Protein AF-A0AAP0VHS6-F1 (afdb_monomer_lite)

InterPro domains:
  IPR005335 Terminase small subunit [PF03592] (14-91)
  IPR038713 Terminase small subunit, N-terminal DNA-binding domain, HTH motif superfamily [G3DSA:1.10.10.1400] (12-77)

Radius of gyration: 19.97 Å; chains: 1; bounding box: 30×30×66 Å

Sequence (96 aa):
MTLTEEQKALFDALTQLQRRFVTALLEGANQTEAYRRAGGKAKGDGERSKASQLVTNSNVQAFLQSVQHETVNAAIMTYTEALERLTLIDGAHDNS

Foldseek 3Di:
DDDDPVLVVLLVPDDQLLNQLLVVVVVVDDLLVSNVRSVNPDDDPVSVVVSVVSCPDPSSVVNVVSVVVVVVVVVVVVVVVVVVVVVVVVVVPPDD

Structure (mmCIF, N/CA/C/O backbone):
data_AF-A0AAP0VHS6-F1
#
_entry.id   AF-A0AAP0VHS6-F1
#
loop_
_atom_site.group_PDB
_atom_site.id
_atom_site.type_symbol
_atom_site.label_atom_id
_atom_site.label_alt_id
_atom_site.label_comp_id
_atom_site.label_asym_id
_atom_site.label_entity_id
_atom_site.label_seq_id
_atom_site.pdbx_PDB_ins_code
_atom_site.Cartn_x
_atom_site.Cartn_y
_atom_site.Cartn_z
_atom_site.occupancy
_atom_site.B_iso_or_equiv
_atom_site.auth_seq_id
_atom_site.auth_comp_id
_atom_site.auth_asym_id
_atom_site.auth_atom_id
_atom_site.pdbx_PDB_model_num
ATOM 1 N N . MET A 1 1 ? -2.965 -6.112 12.621 1.00 57.38 1 MET A N 1
ATOM 2 C CA . MET A 1 1 ? -4.049 -5.285 12.062 1.00 57.38 1 MET A CA 1
ATOM 3 C C . MET A 1 1 ? -4.982 -6.220 11.320 1.00 57.38 1 MET A C 1
ATOM 5 O O . MET A 1 1 ? -4.500 -6.984 10.491 1.00 57.38 1 MET A O 1
ATOM 9 N N . THR A 1 2 ? -6.257 -6.249 11.689 1.00 76.19 2 THR A N 1
ATOM 10 C CA . THR A 1 2 ? -7.264 -7.081 11.018 1.00 76.19 2 THR A CA 1
ATOM 11 C C . THR A 1 2 ? -8.057 -6.159 10.108 1.00 76.19 2 THR A C 1
ATOM 13 O O . THR A 1 2 ? -8.544 -5.147 10.592 1.00 76.19 2 THR A O 1
ATOM 16 N N . LEU A 1 3 ? -8.146 -6.477 8.814 1.00 84.50 3 LEU A N 1
ATOM 17 C CA . LEU A 1 3 ? -8.896 -5.657 7.859 1.00 84.50 3 LEU A CA 1
ATOM 18 C C . LEU A 1 3 ? -10.398 -5.681 8.183 1.00 84.50 3 LE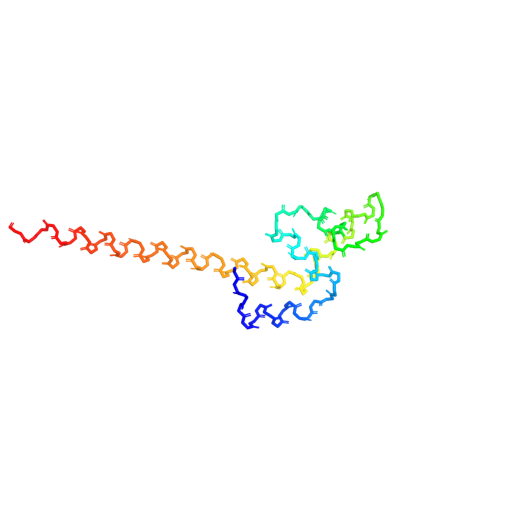U A C 1
ATOM 20 O O . LEU A 1 3 ? -10.929 -6.740 8.540 1.00 84.50 3 LEU A O 1
ATOM 24 N N . THR A 1 4 ? -11.081 -4.550 8.004 1.00 90.56 4 THR A N 1
ATOM 25 C CA . THR A 1 4 ? -12.551 -4.478 8.031 1.00 90.56 4 THR A CA 1
ATOM 26 C C . THR A 1 4 ? -13.162 -5.254 6.858 1.00 90.56 4 THR A C 1
ATOM 28 O O . THR A 1 4 ? -12.476 -5.579 5.888 1.00 90.56 4 THR A O 1
ATOM 31 N N . GLU A 1 5 ? -14.463 -5.552 6.905 1.00 91.94 5 GLU A N 1
ATOM 32 C CA . GLU A 1 5 ? -15.145 -6.252 5.800 1.00 91.94 5 GLU A CA 1
ATOM 33 C C . GLU A 1 5 ? -15.076 -5.471 4.476 1.00 91.94 5 GLU A C 1
ATOM 35 O O . GLU A 1 5 ? -14.865 -6.061 3.418 1.00 91.94 5 GLU A O 1
ATOM 40 N N . GLU A 1 6 ? -15.159 -4.138 4.530 1.00 90.50 6 GLU A N 1
ATOM 41 C CA . GLU A 1 6 ? -14.986 -3.274 3.357 1.00 90.50 6 GLU A CA 1
ATOM 42 C C . GLU A 1 6 ? -13.564 -3.376 2.790 1.00 90.50 6 GLU A C 1
ATOM 44 O O . GLU A 1 6 ? -13.375 -3.581 1.591 1.00 90.50 6 GLU A O 1
ATOM 49 N N . GLN A 1 7 ? -12.549 -3.306 3.651 1.00 91.81 7 GLN A N 1
ATOM 50 C CA . GLN A 1 7 ? -11.154 -3.433 3.237 1.00 91.81 7 GLN A CA 1
ATOM 51 C C . GLN A 1 7 ? -10.840 -4.819 2.673 1.00 91.81 7 GLN A C 1
ATOM 53 O O . GLN A 1 7 ? -10.082 -4.918 1.710 1.00 91.81 7 GLN A O 1
ATOM 58 N N . LYS A 1 8 ? -11.422 -5.886 3.239 1.00 91.81 8 LYS A N 1
ATOM 59 C CA . LYS A 1 8 ? -11.314 -7.247 2.693 1.00 91.81 8 LYS A CA 1
ATOM 60 C C . LYS A 1 8 ? -11.914 -7.318 1.295 1.00 91.81 8 LYS A C 1
ATOM 62 O O . LYS A 1 8 ? -11.237 -7.783 0.387 1.00 91.81 8 LYS A O 1
ATOM 67 N N . ALA A 1 9 ? -13.118 -6.782 1.094 1.00 94.12 9 ALA A N 1
ATOM 68 C CA . ALA A 1 9 ? -13.754 -6.751 -0.222 1.00 94.12 9 ALA A CA 1
ATOM 69 C C . ALA A 1 9 ? -12.915 -5.969 -1.251 1.00 94.12 9 ALA A C 1
ATOM 71 O O . ALA A 1 9 ? -12.708 -6.435 -2.374 1.00 94.12 9 ALA A O 1
ATOM 72 N N . LEU A 1 10 ? -12.368 -4.812 -0.858 1.00 95.31 10 LEU A N 1
ATOM 73 C CA . LEU A 1 10 ? -11.463 -4.024 -1.699 1.00 95.31 10 LEU A CA 1
ATOM 74 C C . LEU A 1 10 ? -10.168 -4.783 -2.014 1.00 95.31 10 LEU A C 1
ATOM 76 O O . LEU A 1 10 ? -9.710 -4.756 -3.154 1.00 95.31 10 LEU A O 1
ATOM 80 N N . PHE A 1 11 ? -9.593 -5.485 -1.036 1.00 94.00 11 PHE A N 1
ATOM 81 C CA . PHE A 1 11 ? -8.385 -6.290 -1.207 1.00 94.00 11 PHE A CA 1
ATOM 82 C C . PHE A 1 11 ? -8.614 -7.517 -2.101 1.00 94.00 11 PHE A C 1
ATOM 84 O O . PHE A 1 11 ? -7.769 -7.849 -2.937 1.00 94.00 11 PHE A O 1
ATOM 91 N N . ASP A 1 12 ? -9.765 -8.173 -1.979 1.00 94.31 12 ASP A N 1
ATOM 92 C CA . ASP A 1 12 ? -10.139 -9.330 -2.794 1.00 94.31 12 ASP A CA 1
ATOM 93 C C . ASP A 1 12 ? -10.389 -8.945 -4.257 1.00 94.31 12 ASP A C 1
ATOM 95 O O . ASP A 1 12 ? -10.047 -9.714 -5.161 1.00 94.31 12 ASP A O 1
ATOM 99 N N . ALA A 1 13 ? -10.875 -7.722 -4.505 1.00 95.75 13 ALA A N 1
ATOM 100 C CA . ALA A 1 13 ? -11.024 -7.151 -5.843 1.00 95.75 13 ALA A CA 1
ATOM 101 C C . ALA A 1 13 ? -9.684 -6.823 -6.536 1.00 95.75 13 ALA A C 1
ATOM 103 O O . ALA A 1 13 ? -9.646 -6.613 -7.754 1.00 95.75 13 ALA A O 1
ATOM 104 N N . LEU A 1 14 ? -8.569 -6.776 -5.797 1.00 96.25 14 LEU A N 1
ATOM 105 C CA . LEU A 1 14 ? -7.240 -6.574 -6.373 1.00 96.25 14 LEU A CA 1
ATOM 106 C C . LEU A 1 14 ? -6.744 -7.841 -7.082 1.00 96.25 14 LEU A C 1
ATOM 108 O O . LEU A 1 14 ? -6.947 -8.967 -6.641 1.00 96.25 14 LEU A O 1
ATOM 112 N N . THR A 1 15 ? -5.987 -7.679 -8.163 1.00 96.62 15 THR A N 1
ATOM 113 C CA . THR A 1 15 ? -5.234 -8.795 -8.760 1.00 96.62 15 THR A CA 1
ATOM 114 C C . THR A 1 15 ? -4.143 -9.299 -7.808 1.00 96.62 15 THR A C 1
ATOM 116 O O . THR A 1 15 ? -3.703 -8.588 -6.905 1.00 96.62 15 THR A O 1
ATOM 119 N N . GLN A 1 16 ? -3.612 -10.506 -8.035 1.00 96.12 16 GLN A N 1
ATOM 120 C CA . GLN A 1 16 ? -2.531 -11.051 -7.199 1.00 96.12 16 GLN A CA 1
ATOM 121 C C . GLN A 1 16 ? -1.291 -10.137 -7.142 1.00 96.12 16 GLN A C 1
ATOM 123 O O . GLN A 1 16 ? -0.690 -9.992 -6.078 1.00 96.12 16 GLN A O 1
ATOM 128 N N . LEU A 1 17 ? -0.927 -9.503 -8.264 1.00 95.69 17 LEU A N 1
ATOM 129 C CA . LEU A 1 17 ? 0.175 -8.539 -8.312 1.00 95.69 17 LEU A CA 1
ATOM 130 C C . LEU A 1 17 ? -0.136 -7.309 -7.449 1.00 95.69 17 LEU A C 1
ATOM 132 O O . LEU A 1 17 ? 0.700 -6.897 -6.652 1.00 95.69 17 LEU A O 1
ATOM 136 N N . GLN A 1 18 ? -1.342 -6.752 -7.576 1.00 96.75 18 GLN A N 1
ATOM 137 C CA . GLN A 1 18 ? -1.778 -5.590 -6.799 1.00 96.75 18 GLN A CA 1
ATOM 138 C C . GLN A 1 18 ? -1.849 -5.891 -5.301 1.00 96.75 18 GLN A C 1
ATOM 140 O O . GLN A 1 18 ? -1.376 -5.077 -4.519 1.00 96.75 18 GLN A O 1
ATOM 145 N N . ARG A 1 19 ? -2.353 -7.067 -4.899 1.00 96.31 19 ARG A N 1
ATOM 146 C CA . ARG A 1 19 ? -2.366 -7.500 -3.492 1.00 96.31 19 ARG A CA 1
ATOM 147 C C . ARG A 1 19 ? -0.964 -7.500 -2.896 1.00 96.31 19 ARG A C 1
ATOM 149 O O . ARG A 1 19 ? -0.725 -6.849 -1.890 1.00 96.31 19 ARG A O 1
ATOM 156 N N . ARG A 1 20 ? -0.009 -8.159 -3.559 1.00 96.19 20 ARG A N 1
ATOM 157 C CA . ARG A 1 20 ? 1.389 -8.184 -3.094 1.00 96.19 20 ARG A CA 1
ATOM 158 C C . ARG A 1 20 ? 2.020 -6.792 -3.085 1.00 96.19 20 ARG A C 1
ATOM 160 O O . ARG A 1 20 ? 2.806 -6.486 -2.197 1.00 96.19 20 ARG A O 1
ATOM 167 N N . PHE A 1 21 ? 1.667 -5.959 -4.062 1.00 96.25 21 PHE A N 1
ATOM 168 C CA . PHE A 1 21 ? 2.134 -4.581 -4.151 1.00 96.25 21 PHE A CA 1
ATOM 169 C C . PHE A 1 21 ? 1.667 -3.741 -2.958 1.00 96.25 21 PHE A C 1
ATOM 171 O O . PHE A 1 21 ? 2.499 -3.127 -2.296 1.00 96.25 21 PHE A O 1
ATOM 178 N N . VAL A 1 22 ? 0.367 -3.746 -2.642 1.00 95.12 22 VAL A N 1
ATOM 179 C CA . VAL A 1 22 ? -0.160 -2.979 -1.502 1.00 95.12 22 VAL A CA 1
ATOM 180 C C . VAL A 1 22 ? 0.319 -3.539 -0.166 1.00 95.12 22 VAL A C 1
ATOM 182 O O . VAL A 1 22 ? 0.623 -2.754 0.723 1.00 95.12 22 VAL A O 1
ATOM 185 N N . THR A 1 23 ? 0.486 -4.861 -0.033 1.00 94.31 23 THR A N 1
ATOM 186 C CA . THR A 1 23 ? 1.095 -5.462 1.164 1.00 94.31 23 THR A CA 1
ATOM 187 C C . THR A 1 23 ? 2.519 -4.946 1.374 1.00 94.31 23 THR A C 1
ATOM 189 O O . THR A 1 23 ? 2.828 -4.462 2.455 1.00 94.31 23 THR A O 1
ATOM 192 N N . ALA A 1 24 ? 3.359 -4.945 0.334 1.00 94.12 24 ALA A N 1
ATOM 193 C CA . ALA A 1 24 ? 4.724 -4.429 0.441 1.00 94.12 24 ALA A CA 1
ATOM 194 C C . ALA A 1 24 ? 4.770 -2.923 0.773 1.00 94.12 24 ALA A C 1
ATOM 196 O O . ALA A 1 24 ? 5.655 -2.489 1.508 1.00 94.12 24 ALA A O 1
ATOM 197 N N . LEU A 1 25 ? 3.823 -2.122 0.264 1.00 93.38 25 LEU A N 1
ATOM 198 C CA . LEU A 1 25 ? 3.699 -0.706 0.641 1.00 93.38 25 LEU A CA 1
ATOM 199 C C . LEU A 1 25 ? 3.345 -0.534 2.125 1.00 93.38 25 LEU A C 1
ATOM 201 O O . LEU A 1 25 ? 3.939 0.306 2.794 1.00 93.38 25 LEU A O 1
ATOM 205 N N . LEU A 1 26 ? 2.408 -1.334 2.646 1.00 89.69 26 LEU A N 1
ATOM 206 C CA . LEU A 1 26 ? 2.019 -1.305 4.062 1.00 89.69 26 LEU A CA 1
ATOM 207 C C . LEU A 1 26 ? 3.147 -1.783 4.991 1.00 89.69 26 LEU A C 1
ATOM 209 O O . LEU A 1 26 ? 3.234 -1.334 6.128 1.00 89.69 26 LEU A O 1
ATOM 213 N N . GLU A 1 27 ? 4.045 -2.636 4.498 1.00 90.19 27 GLU A N 1
ATOM 214 C CA . GLU A 1 27 ? 5.288 -3.029 5.180 1.00 90.19 27 GLU A CA 1
ATOM 215 C C . GLU A 1 27 ? 6.379 -1.937 5.146 1.00 90.19 27 GLU A C 1
ATOM 217 O O . GLU A 1 27 ? 7.464 -2.130 5.694 1.00 90.19 27 GLU A O 1
ATOM 222 N N . GLY A 1 28 ? 6.118 -0.794 4.502 1.00 89.50 28 GLY A N 1
ATOM 223 C CA . GLY A 1 28 ? 7.028 0.351 4.444 1.00 89.50 28 GLY A CA 1
ATOM 224 C C . GLY A 1 28 ? 7.954 0.385 3.225 1.00 89.50 28 GLY A C 1
ATOM 225 O O . GLY A 1 28 ? 8.848 1.231 3.167 1.00 89.50 28 GLY A O 1
ATOM 226 N N . ALA A 1 29 ? 7.770 -0.494 2.233 1.00 91.88 29 ALA A N 1
ATOM 227 C CA . ALA A 1 29 ? 8.530 -0.403 0.988 1.00 91.88 29 ALA A CA 1
ATOM 228 C C . ALA A 1 29 ? 8.123 0.843 0.181 1.00 91.88 29 ALA A C 1
ATOM 230 O O . ALA A 1 29 ? 6.958 1.237 0.143 1.00 91.88 29 ALA A O 1
ATOM 231 N N . ASN A 1 30 ? 9.072 1.437 -0.548 1.00 93.62 30 ASN A N 1
ATOM 232 C CA . ASN A 1 30 ? 8.733 2.451 -1.553 1.00 93.62 30 ASN A CA 1
ATOM 233 C C . ASN A 1 30 ? 8.069 1.803 -2.786 1.00 93.62 30 ASN A C 1
ATOM 235 O O . ASN A 1 30 ? 8.154 0.596 -2.991 1.00 93.62 30 ASN A O 1
ATOM 239 N N . GLN A 1 31 ? 7.453 2.606 -3.656 1.00 93.56 31 GLN A N 1
ATOM 240 C CA . GLN A 1 31 ? 6.677 2.118 -4.808 1.00 93.56 31 GLN A CA 1
ATOM 241 C C . GLN A 1 31 ? 7.476 1.191 -5.741 1.00 93.56 31 GLN A C 1
ATOM 243 O O . GLN A 1 31 ? 6.999 0.124 -6.125 1.00 93.56 31 GLN A O 1
ATOM 248 N N . THR A 1 32 ? 8.703 1.566 -6.104 1.00 93.94 32 THR A N 1
ATOM 249 C CA . THR A 1 32 ? 9.540 0.761 -7.010 1.00 93.94 32 THR A CA 1
ATOM 250 C C . THR A 1 32 ? 9.945 -0.560 -6.358 1.00 93.94 32 THR A C 1
ATOM 252 O O . THR A 1 32 ? 9.955 -1.612 -6.996 1.00 93.94 32 THR A O 1
ATOM 255 N N . GLU A 1 33 ? 10.266 -0.530 -5.067 1.00 93.88 33 GLU A N 1
ATOM 256 C CA . GLU A 1 33 ? 10.572 -1.727 -4.294 1.00 93.88 33 GLU A CA 1
ATOM 257 C C . GLU A 1 33 ? 9.352 -2.635 -4.118 1.00 93.88 33 GLU A C 1
ATOM 259 O O . GLU A 1 33 ? 9.458 -3.836 -4.357 1.00 93.88 33 GLU A O 1
ATOM 264 N N . ALA A 1 34 ? 8.187 -2.073 -3.800 1.00 95.69 34 ALA A N 1
ATOM 265 C CA . ALA A 1 34 ? 6.931 -2.803 -3.709 1.00 95.69 34 ALA A CA 1
ATOM 266 C C . ALA A 1 34 ? 6.591 -3.497 -5.034 1.00 95.69 34 ALA A C 1
ATOM 268 O O . ALA A 1 34 ? 6.196 -4.660 -5.039 1.00 95.69 34 ALA A O 1
ATOM 269 N N . TYR A 1 35 ? 6.820 -2.836 -6.174 1.00 95.88 35 TYR A N 1
ATOM 270 C CA . TYR A 1 35 ? 6.622 -3.440 -7.493 1.00 95.88 35 TYR A CA 1
ATOM 271 C C . TYR A 1 35 ? 7.559 -4.627 -7.739 1.00 95.88 35 TYR A C 1
ATOM 273 O O . TYR A 1 35 ? 7.117 -5.673 -8.219 1.00 95.88 35 TYR A O 1
ATOM 281 N N . ARG A 1 36 ? 8.838 -4.505 -7.361 1.00 93.75 36 ARG A N 1
ATOM 282 C CA . ARG A 1 36 ? 9.799 -5.614 -7.447 1.00 93.75 36 ARG A CA 1
ATOM 283 C C . ARG A 1 36 ? 9.402 -6.777 -6.538 1.00 93.75 36 ARG A C 1
ATOM 285 O O . ARG A 1 36 ? 9.320 -7.908 -7.014 1.00 93.75 36 ARG A O 1
ATOM 292 N N . ARG A 1 37 ? 9.088 -6.506 -5.266 1.00 94.31 37 ARG A N 1
ATOM 293 C CA . ARG A 1 37 ? 8.647 -7.516 -4.284 1.00 94.31 37 ARG A CA 1
ATOM 294 C C . ARG A 1 37 ? 7.351 -8.210 -4.709 1.00 9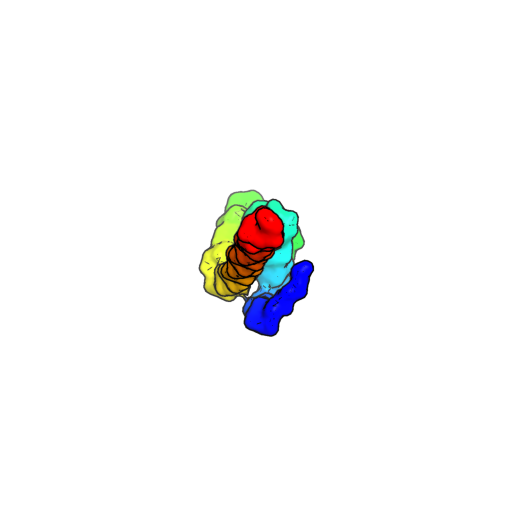4.31 37 ARG A C 1
ATOM 296 O O . ARG A 1 37 ? 7.196 -9.408 -4.499 1.00 94.31 37 ARG A O 1
ATOM 303 N N . ALA A 1 38 ? 6.453 -7.490 -5.380 1.00 94.12 38 ALA A N 1
ATOM 304 C CA . ALA A 1 38 ? 5.209 -8.046 -5.899 1.00 94.12 38 ALA A CA 1
ATOM 305 C C . ALA A 1 38 ? 5.402 -9.041 -7.062 1.00 94.12 38 ALA A C 1
ATOM 307 O O . ALA A 1 38 ? 4.466 -9.769 -7.406 1.00 94.12 38 ALA A O 1
ATOM 308 N N . GLY A 1 39 ? 6.605 -9.112 -7.646 1.00 93.06 39 GLY A N 1
ATOM 309 C CA . GLY A 1 39 ? 6.913 -9.941 -8.813 1.00 93.06 39 GLY A CA 1
ATOM 310 C C . GLY A 1 39 ? 6.764 -9.199 -10.143 1.00 93.06 39 GLY A C 1
ATOM 311 O O . GLY A 1 39 ? 6.529 -9.825 -11.179 1.00 93.06 39 GLY A O 1
ATOM 312 N N . GLY A 1 40 ? 6.872 -7.867 -10.129 1.00 90.50 40 GLY A N 1
ATOM 313 C CA . GLY A 1 40 ? 6.884 -7.038 -11.328 1.00 90.50 40 GLY A CA 1
ATOM 314 C C . GLY A 1 40 ? 7.979 -7.462 -12.312 1.00 90.50 40 GLY A C 1
ATOM 315 O O . GLY A 1 40 ? 9.125 -7.696 -11.935 1.00 90.50 40 GLY A O 1
ATOM 316 N N . LYS A 1 41 ? 7.625 -7.571 -13.598 1.00 90.44 41 LYS A N 1
ATOM 317 C CA . LYS A 1 41 ? 8.531 -8.083 -14.647 1.00 90.44 41 LYS A CA 1
ATOM 318 C C . LYS A 1 41 ? 9.338 -7.001 -15.365 1.00 90.44 41 LYS A C 1
ATOM 320 O O . LYS A 1 41 ? 10.268 -7.331 -16.097 1.00 90.44 41 LYS A O 1
ATOM 325 N N . ALA A 1 42 ? 8.964 -5.731 -15.202 1.00 88.94 42 ALA A N 1
ATOM 326 C CA . ALA A 1 42 ? 9.681 -4.627 -15.840 1.00 88.94 42 ALA A CA 1
ATOM 327 C C . ALA A 1 42 ? 11.092 -4.486 -15.248 1.00 88.94 42 ALA A C 1
ATOM 329 O O . ALA A 1 42 ? 11.337 -4.942 -14.134 1.00 88.94 42 ALA A O 1
ATOM 330 N N . LYS A 1 43 ? 12.007 -3.890 -16.014 1.00 86.06 43 LYS A N 1
ATOM 331 C CA . LYS A 1 43 ? 13.414 -3.691 -15.646 1.00 86.06 43 LYS A CA 1
ATOM 332 C C . LYS A 1 43 ? 13.814 -2.239 -15.890 1.00 86.06 43 LYS A C 1
ATOM 334 O O . LYS A 1 43 ? 13.219 -1.580 -16.746 1.00 86.06 43 LYS A O 1
ATOM 339 N N . GLY A 1 44 ? 14.820 -1.767 -15.156 1.00 86.56 44 GLY A N 1
ATOM 340 C CA . GLY A 1 44 ? 15.327 -0.397 -15.274 1.00 86.56 44 GLY A CA 1
ATOM 341 C C . GLY A 1 44 ? 14.223 0.638 -15.043 1.00 86.56 44 GLY A C 1
ATOM 342 O O . GLY A 1 44 ? 13.375 0.466 -14.168 1.00 86.56 44 GLY A O 1
ATOM 343 N N . ASP A 1 45 ? 14.175 1.674 -15.879 1.00 84.94 45 ASP A N 1
ATOM 344 C CA . ASP A 1 45 ? 13.194 2.766 -15.764 1.00 84.94 45 ASP A CA 1
ATOM 345 C C . ASP A 1 45 ? 11.731 2.311 -15.911 1.00 84.94 45 ASP A C 1
ATOM 347 O O . ASP A 1 45 ? 10.803 2.955 -15.406 1.00 84.94 45 ASP A O 1
ATOM 351 N N . GLY A 1 46 ? 11.507 1.153 -16.541 1.00 88.75 46 GLY A N 1
ATOM 352 C CA . GLY A 1 46 ? 10.184 0.547 -16.656 1.00 88.75 46 GLY A CA 1
ATOM 353 C C . GLY A 1 46 ? 9.584 0.139 -15.307 1.00 88.75 46 GLY A C 1
ATOM 354 O O . GLY A 1 46 ? 8.360 0.125 -15.171 1.00 88.75 46 GLY A O 1
ATOM 355 N N . GLU A 1 47 ? 10.410 -0.156 -14.296 1.00 91.56 47 GLU A N 1
ATOM 356 C CA . GLU A 1 47 ? 9.935 -0.492 -12.947 1.00 91.56 47 GLU A CA 1
ATOM 357 C C . GLU A 1 47 ? 9.223 0.693 -12.301 1.00 91.56 47 GLU A C 1
ATOM 359 O O . GLU A 1 47 ? 8.100 0.551 -11.819 1.00 91.56 47 GLU A O 1
ATOM 364 N N . ARG A 1 48 ? 9.839 1.879 -12.357 1.00 91.00 48 ARG A N 1
ATOM 365 C CA . ARG A 1 48 ? 9.275 3.103 -11.778 1.00 91.00 48 ARG A CA 1
ATOM 366 C C . ARG A 1 48 ? 7.970 3.494 -12.465 1.00 91.00 48 ARG A C 1
ATOM 368 O O . ARG A 1 48 ? 6.997 3.827 -11.793 1.00 91.00 48 ARG A O 1
ATOM 375 N N . SER A 1 49 ? 7.933 3.415 -13.796 1.00 94.06 49 SER A N 1
ATOM 376 C CA . SER A 1 49 ? 6.726 3.710 -14.578 1.00 94.06 49 SER A CA 1
ATOM 377 C C . SER A 1 49 ? 5.571 2.771 -14.211 1.00 94.06 49 SER A C 1
ATOM 379 O O . SER A 1 49 ? 4.452 3.221 -13.960 1.00 94.06 49 SER A O 1
ATOM 381 N N . LYS A 1 50 ? 5.839 1.463 -14.098 1.00 93.94 50 LYS A N 1
ATOM 382 C CA . LYS A 1 50 ? 4.815 0.475 -13.731 1.00 93.94 50 LYS A CA 1
ATOM 383 C C . LYS A 1 50 ? 4.370 0.586 -12.279 1.00 93.94 50 LYS A C 1
ATOM 385 O O . LYS A 1 50 ? 3.175 0.480 -12.016 1.00 93.94 50 LYS A O 1
ATOM 390 N N . ALA A 1 51 ? 5.292 0.857 -11.361 1.00 93.38 51 ALA A N 1
ATOM 391 C CA . ALA A 1 51 ? 4.959 1.143 -9.972 1.00 93.38 51 ALA A CA 1
ATOM 392 C C . ALA A 1 51 ? 4.035 2.366 -9.858 1.00 93.38 51 ALA A C 1
ATOM 394 O O . ALA A 1 51 ? 3.013 2.302 -9.181 1.00 93.38 51 ALA A O 1
ATOM 395 N N . SER A 1 52 ? 4.336 3.447 -10.587 1.00 93.44 52 SER A N 1
ATOM 396 C CA . SER A 1 52 ? 3.494 4.647 -10.617 1.00 93.44 52 SER A CA 1
ATOM 397 C C . SER A 1 52 ? 2.093 4.357 -11.170 1.00 93.44 52 SER A C 1
ATOM 399 O O . SER A 1 52 ? 1.111 4.766 -10.558 1.00 93.44 52 SER A O 1
ATOM 401 N N . GLN A 1 53 ? 1.984 3.578 -12.254 1.00 95.12 53 GLN A N 1
ATOM 402 C CA . GLN A 1 53 ? 0.691 3.149 -12.814 1.00 95.12 53 GLN A CA 1
ATOM 403 C C . GLN A 1 53 ? -0.136 2.302 -11.834 1.00 95.12 53 GLN A C 1
ATOM 405 O O . GLN A 1 53 ? -1.360 2.392 -11.822 1.00 95.12 53 GLN A O 1
ATOM 410 N N . LEU A 1 54 ? 0.510 1.465 -11.015 1.00 93.81 54 LEU A N 1
ATOM 411 C CA . LEU A 1 54 ? -0.189 0.692 -9.988 1.00 93.81 54 LEU A CA 1
ATOM 412 C C . LEU A 1 54 ? -0.725 1.583 -8.869 1.00 93.81 54 LEU A C 1
ATOM 414 O O . LEU A 1 54 ? -1.841 1.365 -8.418 1.00 93.81 54 LEU A O 1
ATOM 418 N N . VAL A 1 55 ? 0.033 2.596 -8.453 1.00 91.75 55 VAL A N 1
ATOM 419 C CA . VAL A 1 55 ? -0.394 3.548 -7.414 1.00 91.75 55 VAL A CA 1
ATOM 420 C C . VAL A 1 55 ? -1.545 4.433 -7.882 1.00 91.75 55 VAL A C 1
ATOM 422 O O . VAL A 1 55 ? -2.356 4.852 -7.064 1.00 91.75 55 VAL A O 1
ATOM 425 N N . THR A 1 56 ? -1.639 4.721 -9.180 1.00 92.44 56 THR A N 1
ATOM 426 C CA . THR A 1 56 ? -2.754 5.488 -9.755 1.00 92.44 56 THR A CA 1
ATOM 427 C C . THR A 1 56 ? -3.939 4.620 -10.173 1.00 92.44 56 THR A C 1
ATOM 429 O O . THR A 1 56 ? -4.952 5.147 -10.628 1.00 92.44 56 THR A O 1
ATOM 432 N N . ASN A 1 57 ? -3.852 3.296 -10.019 1.00 96.00 57 ASN A N 1
ATOM 433 C CA . ASN A 1 57 ? -4.976 2.412 -10.289 1.00 96.00 57 ASN A CA 1
ATOM 434 C C . ASN A 1 57 ? -6.086 2.634 -9.251 1.00 96.00 57 ASN A C 1
ATOM 436 O O . ASN A 1 57 ? -5.835 2.565 -8.050 1.00 96.00 57 ASN A O 1
ATOM 440 N N . SER A 1 58 ? -7.319 2.835 -9.716 1.00 96.00 58 SER A N 1
ATOM 441 C CA . SER A 1 58 ? -8.470 3.166 -8.867 1.00 96.00 58 SER A CA 1
ATOM 442 C C . SER A 1 58 ? -8.710 2.160 -7.741 1.00 96.00 58 SER A C 1
ATOM 444 O O . SER A 1 58 ? -8.964 2.563 -6.612 1.00 96.00 58 SER A O 1
ATOM 446 N N . ASN A 1 59 ? -8.575 0.858 -8.009 1.00 95.31 59 ASN A N 1
ATOM 447 C CA . ASN A 1 59 ? -8.824 -0.176 -7.001 1.00 95.31 59 ASN A CA 1
ATOM 448 C C . ASN A 1 59 ? -7.714 -0.195 -5.942 1.00 95.31 59 ASN A C 1
ATOM 450 O O . ASN A 1 59 ? -7.982 -0.356 -4.754 1.00 95.31 59 ASN A O 1
ATOM 454 N N . VAL A 1 60 ? -6.464 0.013 -6.369 1.00 95.38 60 VAL A N 1
ATOM 455 C CA . VAL A 1 60 ? -5.316 0.138 -5.459 1.00 95.38 60 VAL A CA 1
ATOM 456 C C . VAL A 1 60 ? -5.466 1.375 -4.575 1.00 95.38 60 VAL A C 1
ATOM 458 O O . VAL A 1 60 ? -5.258 1.280 -3.368 1.00 95.38 60 VAL A O 1
ATOM 461 N N . GLN A 1 61 ? -5.862 2.517 -5.146 1.00 95.44 61 GLN A N 1
ATOM 462 C CA . GLN A 1 61 ? -6.111 3.737 -4.376 1.00 95.44 61 GLN A CA 1
ATOM 463 C C . GLN A 1 61 ? -7.249 3.563 -3.379 1.00 95.44 61 GLN A C 1
ATOM 465 O O . GLN A 1 61 ? -7.059 3.897 -2.215 1.00 95.44 61 GLN A O 1
ATOM 470 N N . ALA A 1 62 ? -8.379 2.992 -3.805 1.00 95.38 62 ALA A N 1
ATOM 471 C CA . ALA A 1 62 ? -9.522 2.748 -2.931 1.00 95.38 62 ALA A CA 1
ATOM 472 C C . ALA A 1 62 ? -9.120 1.910 -1.708 1.00 95.38 62 ALA A C 1
ATOM 474 O O . ALA A 1 62 ? -9.407 2.289 -0.573 1.00 95.38 62 ALA A O 1
ATOM 475 N N . PHE A 1 63 ? -8.362 0.826 -1.918 1.00 94.88 63 PHE A N 1
ATOM 476 C CA . PHE A 1 63 ? -7.838 0.028 -0.812 1.00 94.88 63 PHE A CA 1
ATOM 477 C C . PHE A 1 63 ? -6.903 0.844 0.099 1.00 94.88 63 PHE A C 1
ATOM 479 O O . PHE A 1 63 ? -7.135 0.917 1.305 1.00 94.88 63 PHE A O 1
ATOM 486 N N . LEU A 1 64 ? -5.880 1.510 -0.447 1.00 92.31 64 LEU A N 1
ATOM 487 C CA . LEU A 1 64 ? -4.917 2.274 0.363 1.00 92.31 64 LEU A CA 1
ATOM 488 C C . LEU A 1 64 ? -5.571 3.423 1.147 1.00 92.31 64 LEU A C 1
ATOM 490 O O . LEU A 1 64 ? -5.170 3.699 2.278 1.00 92.31 64 LEU A O 1
ATOM 494 N N . GLN A 1 65 ? -6.578 4.078 0.567 1.00 92.19 65 GLN A N 1
ATOM 495 C CA . GLN A 1 65 ? -7.362 5.117 1.232 1.00 92.19 65 GLN A CA 1
ATOM 496 C C . GLN A 1 65 ? -8.206 4.537 2.365 1.00 92.19 65 GLN A C 1
ATOM 498 O O . GLN A 1 65 ? -8.181 5.087 3.462 1.00 92.19 65 GLN A O 1
ATOM 503 N N . SER A 1 66 ? -8.881 3.404 2.146 1.00 90.94 66 SER A N 1
ATOM 504 C CA . SER A 1 66 ? -9.685 2.751 3.189 1.00 90.94 66 SER A CA 1
ATOM 50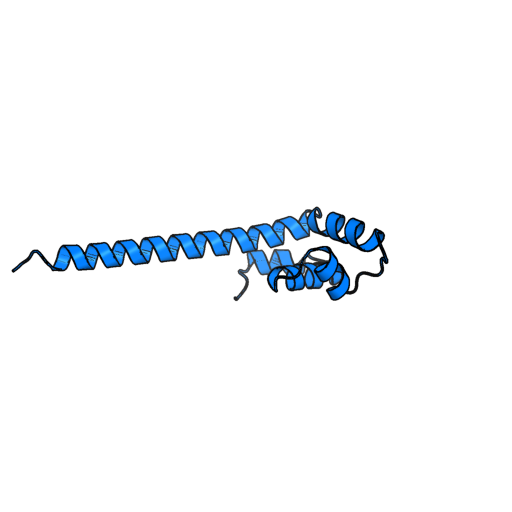5 C C . SER A 1 66 ? -8.851 2.353 4.415 1.00 90.94 66 SER A C 1
ATOM 507 O O . SER A 1 66 ? -9.308 2.489 5.548 1.00 90.94 66 SER A O 1
ATOM 509 N N . VAL A 1 67 ? -7.597 1.934 4.206 1.00 87.56 67 VAL A N 1
ATOM 510 C CA . VAL A 1 67 ? -6.655 1.597 5.286 1.00 87.56 67 VAL A CA 1
ATOM 511 C C . VAL A 1 67 ? -6.140 2.855 6.001 1.00 87.56 67 VAL A C 1
ATOM 513 O O . VAL A 1 67 ? -6.048 2.880 7.231 1.00 87.56 67 VAL A O 1
ATOM 516 N N . GLN A 1 68 ? -5.839 3.928 5.260 1.00 81.88 68 GLN A N 1
ATOM 517 C CA . GLN A 1 68 ? -5.420 5.207 5.852 1.00 81.88 68 GLN A CA 1
ATOM 518 C C . GLN A 1 68 ? -6.527 5.855 6.687 1.00 81.88 68 GLN A C 1
ATOM 520 O O . GLN A 1 68 ? -6.258 6.307 7.797 1.00 81.88 68 GLN A O 1
ATOM 525 N N . HIS A 1 69 ? -7.762 5.878 6.182 1.00 73.94 69 HIS A N 1
ATOM 526 C CA . HIS A 1 69 ? -8.906 6.458 6.887 1.00 73.94 69 HIS A CA 1
ATOM 527 C C . HIS A 1 69 ? -9.173 5.753 8.220 1.00 73.94 69 HIS A C 1
ATOM 529 O O . HIS A 1 69 ? -9.386 6.424 9.226 1.00 73.94 69 HIS A O 1
ATOM 535 N N . GLU A 1 70 ? -9.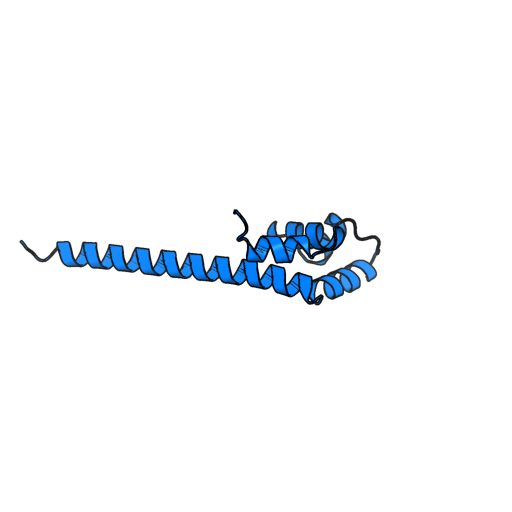108 4.420 8.261 1.00 72.38 70 GLU A N 1
ATOM 536 C CA . GLU A 1 70 ? -9.254 3.680 9.519 1.00 72.38 70 GLU A CA 1
ATOM 537 C C . GLU A 1 70 ? -8.127 4.012 10.504 1.00 72.38 70 GLU A C 1
ATOM 539 O O . GLU A 1 70 ? -8.393 4.293 11.670 1.00 72.38 70 GLU A O 1
ATOM 544 N N . THR A 1 71 ? -6.877 4.053 10.031 1.00 66.75 71 THR A N 1
ATOM 545 C CA . THR A 1 71 ? -5.717 4.379 10.878 1.00 66.75 71 THR A CA 1
ATOM 546 C C . THR A 1 71 ? -5.845 5.773 11.502 1.00 66.75 71 THR A C 1
ATOM 548 O O . THR A 1 71 ? -5.568 5.950 12.689 1.00 66.75 71 THR A O 1
ATOM 551 N N . VAL A 1 72 ? -6.302 6.761 10.725 1.00 62.28 72 VAL A N 1
ATOM 552 C CA . VAL A 1 72 ? -6.537 8.133 11.204 1.00 62.28 72 VAL A CA 1
ATOM 553 C C . VAL A 1 72 ? -7.712 8.184 12.184 1.00 62.28 72 VAL A C 1
ATOM 555 O O . VAL A 1 72 ? -7.583 8.785 13.249 1.00 62.28 72 VAL A O 1
ATOM 558 N N . ASN A 1 73 ? -8.831 7.525 11.876 1.00 59.25 73 ASN A N 1
ATOM 559 C CA . ASN A 1 73 ? -10.001 7.509 12.756 1.00 59.25 73 ASN A CA 1
ATOM 560 C C . ASN A 1 73 ? -9.704 6.827 14.096 1.00 59.25 73 ASN A C 1
ATOM 562 O O . ASN A 1 73 ? -10.083 7.359 15.137 1.00 59.25 73 ASN A O 1
ATOM 566 N N . ALA A 1 74 ? -8.989 5.698 14.090 1.00 64.94 74 ALA A N 1
ATOM 567 C CA . ALA A 1 74 ? -8.579 5.012 15.311 1.00 64.94 74 ALA A CA 1
ATOM 568 C C . ALA A 1 74 ? -7.667 5.898 16.176 1.00 64.94 74 ALA A C 1
ATOM 570 O O . ALA A 1 74 ? -7.880 6.006 17.380 1.00 64.94 74 ALA A O 1
ATOM 571 N N . ALA A 1 75 ? -6.700 6.592 15.565 1.00 63.84 75 ALA A N 1
ATOM 572 C CA . ALA A 1 75 ? -5.815 7.506 16.285 1.00 63.84 75 ALA A CA 1
ATOM 573 C C . ALA A 1 75 ? -6.570 8.693 16.913 1.00 63.84 75 ALA A C 1
ATOM 575 O O . ALA A 1 75 ? -6.284 9.063 18.051 1.00 63.84 75 ALA A O 1
ATOM 576 N N . ILE A 1 76 ? -7.552 9.264 16.202 1.00 67.50 76 ILE A N 1
ATOM 577 C CA . ILE A 1 76 ? -8.403 10.345 16.725 1.00 67.50 76 ILE A CA 1
ATOM 578 C C . ILE A 1 76 ? -9.285 9.834 17.870 1.00 67.50 76 ILE A C 1
ATOM 580 O O . ILE A 1 76 ? -9.326 10.479 18.913 1.00 67.50 76 ILE A O 1
ATOM 584 N N . MET A 1 77 ? -9.932 8.671 17.718 1.00 73.62 77 MET A N 1
ATOM 585 C CA . MET A 1 77 ? -10.736 8.057 18.785 1.00 73.62 77 MET A CA 1
ATOM 586 C C . MET A 1 77 ? -9.904 7.838 20.051 1.00 73.62 77 MET A C 1
ATOM 588 O O . MET A 1 77 ? -10.285 8.319 21.114 1.00 73.62 77 MET A O 1
ATOM 5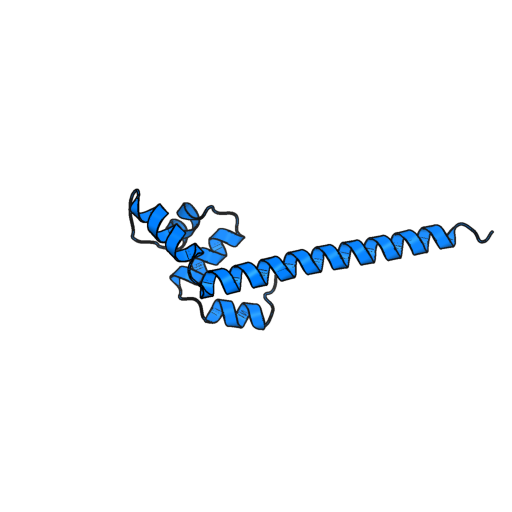92 N N . THR A 1 78 ? -8.727 7.214 19.934 1.00 77.00 78 THR A N 1
ATOM 593 C CA . THR A 1 78 ? -7.831 6.996 21.081 1.00 77.00 78 THR A CA 1
ATOM 594 C C . THR A 1 78 ? -7.378 8.310 21.724 1.00 77.00 78 THR A C 1
ATOM 596 O O . THR A 1 78 ? -7.278 8.392 22.948 1.00 77.00 78 THR A O 1
ATOM 599 N N . TYR A 1 79 ? -7.114 9.356 20.935 1.00 65.94 79 TYR A N 1
ATOM 600 C CA . TYR A 1 79 ? -6.762 10.674 21.468 1.00 65.94 79 TYR A CA 1
ATOM 601 C C . TYR A 1 79 ? -7.924 11.316 22.242 1.00 65.94 79 TYR A C 1
ATOM 603 O O . TYR A 1 79 ? -7.716 11.812 23.350 1.00 65.94 79 TYR A O 1
ATOM 611 N N . THR A 1 80 ? -9.147 11.265 21.707 1.00 71.94 80 THR A N 1
ATOM 612 C CA . THR A 1 80 ? -10.349 11.756 22.397 1.00 71.94 80 THR A CA 1
ATOM 613 C C . THR A 1 80 ? -10.602 10.989 23.697 1.00 71.94 80 THR A C 1
ATOM 615 O O . THR A 1 80 ? -10.777 11.619 24.736 1.00 71.94 80 THR A O 1
ATOM 618 N N . GLU A 1 81 ? -10.524 9.656 23.686 1.00 79.12 81 GLU A N 1
ATOM 619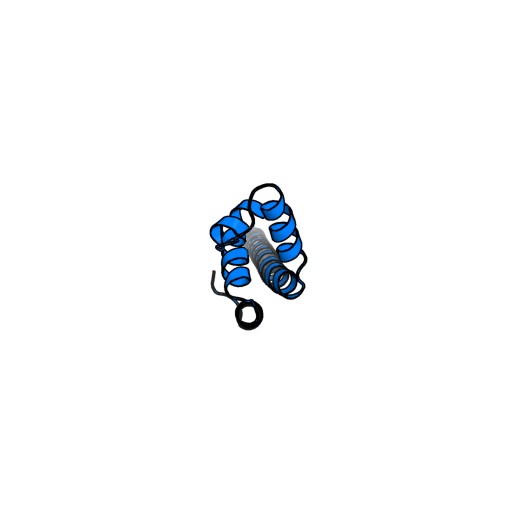 C CA . GLU A 1 81 ? -10.681 8.830 24.894 1.00 79.12 81 GLU A CA 1
ATOM 620 C C . GLU A 1 81 ? -9.616 9.147 25.958 1.00 79.12 81 GLU A C 1
ATOM 622 O O . GLU A 1 81 ? -9.907 9.187 27.157 1.00 79.12 81 GLU A O 1
ATOM 627 N N . ALA A 1 82 ? -8.369 9.392 25.542 1.00 76.50 82 ALA A N 1
ATOM 628 C CA . ALA A 1 82 ? -7.297 9.790 26.449 1.00 76.50 82 ALA A CA 1
ATOM 629 C C . ALA A 1 82 ? -7.560 11.165 27.093 1.00 76.50 82 ALA A C 1
ATOM 631 O O . ALA A 1 82 ? -7.320 11.328 28.292 1.00 76.50 82 ALA A O 1
ATOM 632 N N . LEU A 1 83 ? -8.087 12.135 26.337 1.00 74.56 83 LEU A N 1
ATOM 633 C CA . LEU A 1 83 ? -8.473 13.451 26.862 1.00 74.56 83 LEU A CA 1
ATOM 634 C C . LEU A 1 83 ? -9.671 13.376 27.821 1.00 74.56 83 LEU A C 1
ATOM 636 O O . LEU A 1 83 ? -9.649 14.009 28.877 1.00 74.56 83 LEU A O 1
ATOM 640 N N . GLU A 1 84 ? -10.696 12.584 27.506 1.00 79.06 84 GLU A N 1
ATOM 641 C CA . GLU A 1 84 ? -11.840 12.369 28.404 1.00 79.06 84 GLU A CA 1
ATOM 642 C C . GLU A 1 84 ? -11.404 11.736 29.733 1.00 79.06 84 GLU A C 1
ATOM 644 O O . GLU A 1 84 ? -11.827 12.163 30.805 1.00 79.06 84 GLU A O 1
ATOM 649 N N . ARG A 1 85 ? -10.482 10.768 29.704 1.00 69.69 85 ARG A N 1
ATOM 650 C CA . ARG A 1 85 ? -9.924 10.198 30.941 1.00 69.69 85 ARG A CA 1
ATOM 651 C C . ARG A 1 85 ? -9.093 11.200 31.734 1.00 69.69 85 ARG A C 1
ATOM 653 O O . ARG A 1 85 ? -9.172 11.203 32.958 1.00 69.69 85 ARG A O 1
ATOM 660 N N . LEU A 1 86 ? -8.305 12.038 31.062 1.00 70.19 86 LEU A N 1
ATOM 661 C CA . LEU A 1 86 ? -7.500 13.059 31.730 1.00 70.19 86 LEU A CA 1
ATOM 662 C C . LEU A 1 86 ? -8.382 14.111 32.420 1.00 70.19 86 LEU A C 1
ATOM 664 O O . LEU A 1 86 ? -8.114 14.474 33.560 1.00 70.19 86 LEU A O 1
ATOM 668 N N . THR A 1 87 ? -9.467 14.539 31.774 1.00 71.69 87 THR A N 1
ATOM 669 C CA . THR A 1 87 ? -10.430 15.494 32.354 1.00 71.69 87 THR A CA 1
ATOM 670 C C . THR A 1 87 ? -11.240 14.898 33.510 1.00 71.69 87 THR A C 1
ATOM 672 O O . THR A 1 87 ? -11.503 15.594 34.487 1.00 71.69 87 THR A O 1
ATOM 675 N N . LEU A 1 88 ? -11.571 13.602 33.467 1.00 68.56 88 LEU A N 1
ATOM 676 C CA . LEU A 1 88 ? -12.182 12.895 34.603 1.00 68.56 88 LEU A CA 1
ATOM 677 C C . LEU A 1 88 ? -11.241 12.783 35.813 1.00 68.56 88 LEU A C 1
ATOM 679 O O . LEU A 1 88 ? -11.707 12.817 36.949 1.00 68.56 88 LEU A O 1
ATOM 683 N N . ILE A 1 89 ? -9.931 12.651 35.583 1.00 63.28 89 ILE A N 1
ATOM 684 C CA . ILE A 1 89 ? -8.923 12.628 36.654 1.00 63.28 89 ILE A CA 1
ATOM 685 C C . ILE A 1 89 ? -8.742 14.027 37.262 1.00 63.28 89 ILE A C 1
ATOM 687 O O . ILE A 1 89 ? -8.643 14.138 38.482 1.00 63.28 89 ILE A O 1
ATOM 691 N N . ASP A 1 90 ? -8.757 15.081 36.442 1.00 57.31 90 ASP A N 1
ATOM 692 C CA . ASP A 1 90 ? -8.654 16.475 36.902 1.00 57.31 90 ASP A CA 1
ATOM 693 C C . ASP A 1 90 ? -9.891 16.894 37.726 1.00 57.31 90 ASP A C 1
ATOM 695 O O . ASP A 1 90 ? -9.768 17.461 38.810 1.00 57.31 90 ASP A O 1
ATOM 699 N N . GLY A 1 91 ? -11.096 16.492 37.301 1.00 56.03 91 GLY A N 1
ATOM 700 C CA . GLY A 1 91 ? -12.343 16.738 38.041 1.00 56.03 91 GLY A CA 1
ATOM 701 C C . GLY A 1 91 ? -12.501 15.942 39.347 1.00 56.03 91 GLY A C 1
ATOM 702 O O . GLY A 1 91 ? -13.365 16.268 40.159 1.00 56.03 91 GLY A O 1
ATOM 703 N N . ALA A 1 92 ? -11.681 14.912 39.579 1.00 54.06 92 ALA A N 1
ATOM 704 C CA . ALA A 1 92 ? -11.692 14.122 40.813 1.00 54.06 92 ALA A CA 1
ATOM 705 C C . ALA A 1 92 ? -10.759 14.679 41.909 1.00 54.06 92 ALA A C 1
ATOM 707 O O . ALA A 1 92 ? -10.737 14.125 43.009 1.00 54.06 92 ALA A O 1
ATOM 708 N N . HIS A 1 93 ? -9.999 15.750 41.638 1.00 53.56 93 HIS A N 1
ATOM 709 C CA . HIS A 1 93 ? -9.062 16.346 42.602 1.00 53.56 93 HIS A CA 1
ATOM 710 C C . HIS A 1 93 ? -9.626 17.557 43.374 1.00 53.56 93 HIS A C 1
ATOM 712 O O . HIS A 1 93 ? -8.950 18.054 44.268 1.00 53.56 93 HIS A O 1
ATOM 718 N N . ASP A 1 94 ? -10.853 18.005 43.079 1.00 52.66 94 ASP A N 1
ATOM 719 C CA . ASP A 1 94 ? -11.444 19.232 43.656 1.00 52.66 94 ASP A CA 1
ATOM 720 C C . ASP A 1 94 ? -12.701 18.972 44.514 1.00 52.66 94 ASP A C 1
ATOM 722 O O . ASP A 1 94 ? -13.621 19.783 44.595 1.00 52.66 94 ASP A O 1
ATOM 726 N N . ASN A 1 95 ? -12.771 17.801 45.152 1.00 50.72 95 ASN A N 1
ATOM 727 C CA . ASN A 1 95 ? -13.776 17.514 46.179 1.00 50.72 95 ASN A CA 1
ATOM 728 C C . ASN A 1 95 ? -13.103 16.904 47.416 1.00 50.72 95 ASN A C 1
ATOM 730 O O . ASN A 1 95 ? -13.184 15.698 47.665 1.00 50.72 95 ASN A O 1
ATOM 734 N N . SER A 1 96 ? -12.369 17.729 48.162 1.00 45.72 96 SER A N 1
ATOM 735 C CA . SER A 1 96 ? -11.920 17.462 49.537 1.00 45.72 96 SER A CA 1
ATOM 736 C C . SER A 1 96 ? -11.772 18.765 50.309 1.00 45.72 96 SER A C 1
ATOM 738 O O . SER A 1 96 ? -11.210 19.720 49.735 1.00 45.72 96 SER A O 1
#

Secondary structure (DSSP, 8-state):
-PPPHHHHHHHHTS-HHHHHHHHHHHTT--HHHHHHHTT----THHHHHHHHHHHT-HHHHHHHHHHHHHHHHHHHHHHHHHHHHHHHHHTTSS--

pLDDT: mean 84.38, std 13.73, range [45.72, 96.75]

Organism: Yersinia pestis (NCBI:txid632)